Protein AF-A0A661CQN0-F1 (afdb_monomer)

pLDDT: mean 84.21, std 15.83, range [36.34, 97.88]

Foldseek 3Di:
DDDDPDPDDDPPPDPDDDPVVVLVVCVVVQDWDFDDDPNHGPDIDGDPVVVVVVVVVVVVVVVVVCVVCVVPDDDDPVVVCVVVVD

Radius of gyration: 26.07 Å; Cα contacts (8 Å, |Δi|>4): 37; chains: 1; bounding box: 33×32×86 Å

Sequence (86 aa):
MNAIQLETPREEIYPQPTFAKVLEQAARHKERMTLNYQDKIFVALIPMEELELIEKIEECIDIATIQERQDEDSISLTDFKKELGL

Mean predicted aligned error: 11.9 Å

Structure (mmCIF, N/CA/C/O backbone):
data_AF-A0A661CQN0-F1
#
_entry.id   AF-A0A661CQN0-F1
#
loop_
_atom_site.group_PDB
_atom_site.id
_atom_site.type_symbol
_atom_site.label_atom_id
_atom_site.label_alt_id
_atom_site.label_comp_id
_atom_site.label_asym_id
_atom_site.label_entity_id
_atom_site.label_seq_id
_atom_site.pdbx_PDB_ins_code
_atom_site.Cartn_x
_atom_site.Cartn_y
_atom_site.Cartn_z
_atom_site.occupancy
_atom_site.B_iso_or_equiv
_atom_site.auth_seq_id
_atom_site.auth_comp_id
_atom_site.auth_asym_id
_atom_site.auth_atom_id
_atom_site.pdbx_PDB_model_num
ATOM 1 N N . MET A 1 1 ? -12.079 -19.377 -58.126 1.00 36.34 1 MET A N 1
ATOM 2 C CA . MET A 1 1 ? -12.256 -18.848 -56.757 1.00 36.34 1 MET A CA 1
ATOM 3 C C . MET A 1 1 ? -10.871 -18.792 -56.136 1.00 36.34 1 MET A C 1
ATOM 5 O O . MET A 1 1 ? -10.310 -19.846 -55.882 1.00 36.34 1 MET A O 1
ATOM 9 N N . ASN A 1 2 ? -10.279 -17.601 -56.016 1.00 38.56 2 ASN A N 1
ATOM 10 C CA . ASN A 1 2 ? -8.963 -17.426 -55.396 1.00 38.56 2 ASN A CA 1
ATOM 11 C C . ASN A 1 2 ? -9.173 -17.142 -53.911 1.00 38.56 2 ASN A C 1
ATOM 13 O O . ASN A 1 2 ? -9.811 -16.151 -53.562 1.00 38.56 2 ASN A O 1
ATOM 17 N N . ALA A 1 3 ? -8.680 -18.033 -53.054 1.00 40.97 3 ALA A N 1
ATOM 18 C CA . ALA A 1 3 ? -8.642 -17.800 -51.622 1.00 40.97 3 ALA A CA 1
ATOM 19 C C . ALA A 1 3 ? -7.568 -16.744 -51.339 1.00 40.97 3 ALA A C 1
ATOM 21 O O . ALA A 1 3 ? -6.385 -16.967 -51.590 1.00 40.97 3 ALA A O 1
ATOM 22 N N . ILE A 1 4 ? -7.996 -15.580 -50.861 1.00 46.31 4 ILE A N 1
ATOM 23 C CA . ILE A 1 4 ? -7.105 -14.548 -50.341 1.00 46.31 4 ILE A CA 1
ATOM 24 C C . ILE A 1 4 ? -6.659 -15.050 -48.967 1.00 46.31 4 ILE A C 1
ATOM 26 O O . ILE A 1 4 ? -7.469 -15.127 -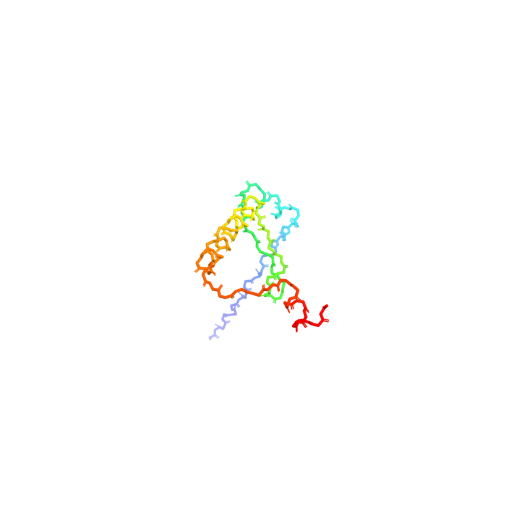48.043 1.00 46.31 4 ILE A O 1
ATOM 30 N N . GLN A 1 5 ? -5.398 -15.463 -48.848 1.00 51.97 5 GLN A N 1
ATOM 31 C CA . GLN A 1 5 ? -4.785 -15.692 -47.544 1.00 51.97 5 GLN A CA 1
ATOM 32 C C . GLN A 1 5 ? -4.645 -14.324 -46.870 1.00 51.97 5 GLN A C 1
ATOM 34 O O . GLN A 1 5 ? -3.898 -13.468 -47.335 1.00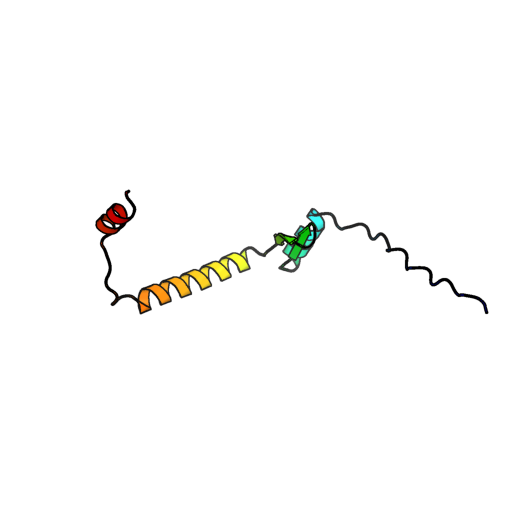 51.97 5 GLN A O 1
ATOM 39 N N . LEU A 1 6 ? -5.434 -14.103 -45.818 1.00 48.03 6 LEU A N 1
ATOM 40 C CA . LEU A 1 6 ? -5.275 -12.970 -44.914 1.00 48.03 6 LEU A CA 1
ATOM 41 C C . LEU A 1 6 ? -3.951 -13.165 -44.175 1.00 48.03 6 LEU A C 1
ATOM 43 O O . LEU A 1 6 ? -3.856 -14.011 -43.288 1.00 48.03 6 LEU A O 1
ATOM 47 N N . GLU A 1 7 ? -2.924 -12.420 -44.577 1.00 51.16 7 GLU A N 1
ATOM 48 C CA . GLU A 1 7 ? -1.685 -12.341 -43.815 1.00 51.16 7 GLU A CA 1
ATOM 49 C C . GLU A 1 7 ? -2.007 -11.767 -42.431 1.00 51.16 7 GLU A C 1
ATOM 51 O O . GLU A 1 7 ? -2.512 -10.651 -42.297 1.00 51.16 7 GLU A O 1
ATOM 56 N N . THR A 1 8 ? -1.755 -12.557 -41.389 1.00 52.50 8 THR A N 1
ATOM 57 C CA . THR A 1 8 ? -1.766 -12.085 -40.003 1.00 52.50 8 THR A CA 1
ATOM 58 C C . THR A 1 8 ? -0.767 -10.934 -39.868 1.00 52.50 8 THR A C 1
ATOM 60 O O . THR A 1 8 ? 0.382 -11.111 -40.290 1.00 52.50 8 THR A O 1
ATOM 63 N N . PRO A 1 9 ? -1.153 -9.778 -39.290 1.00 49.03 9 PRO A N 1
ATOM 64 C CA . PRO A 1 9 ? -0.238 -8.661 -39.102 1.00 49.03 9 PRO A CA 1
ATOM 65 C C . PRO A 1 9 ? 0.983 -9.143 -38.322 1.00 49.03 9 PRO A C 1
ATOM 67 O O . PRO A 1 9 ? 0.841 -9.746 -37.258 1.00 49.03 9 PRO A O 1
ATOM 70 N N . ARG A 1 10 ? 2.184 -8.909 -38.860 1.00 54.84 10 ARG A N 1
ATOM 71 C CA . ARG A 1 10 ? 3.417 -9.075 -38.089 1.00 54.84 10 ARG A CA 1
ATOM 72 C C . ARG A 1 10 ? 3.309 -8.154 -36.880 1.00 54.84 10 ARG A C 1
ATOM 74 O O . ARG A 1 10 ? 3.125 -6.956 -37.071 1.00 54.84 10 ARG A O 1
ATOM 81 N N . GLU A 1 11 ? 3.413 -8.707 -35.674 1.00 59.81 11 GLU A N 1
ATOM 82 C CA . GLU A 1 11 ? 3.616 -7.907 -34.469 1.00 59.81 11 GLU A CA 1
ATOM 83 C C . GLU A 1 11 ? 4.807 -6.983 -34.726 1.00 59.81 11 GLU A C 1
ATOM 85 O O . GLU A 1 11 ? 5.937 -7.435 -34.930 1.00 59.81 11 GLU A O 1
ATOM 90 N N . GLU A 1 12 ? 4.541 -5.682 -34.810 1.00 55.94 12 GLU A N 1
ATOM 91 C CA . GLU A 1 12 ? 5.591 -4.682 -34.861 1.00 55.94 12 GLU A CA 1
ATOM 92 C C . GLU A 1 12 ? 6.397 -4.828 -33.570 1.00 55.94 12 GLU A C 1
ATOM 94 O O . GLU A 1 12 ? 5.897 -4.578 -32.472 1.00 55.94 12 GLU A O 1
ATOM 99 N N . ILE A 1 13 ? 7.641 -5.302 -33.692 1.00 58.38 13 ILE A N 1
ATOM 100 C CA . ILE A 1 13 ? 8.562 -5.453 -32.565 1.00 58.38 13 ILE A CA 1
ATOM 101 C C . ILE A 1 13 ? 8.999 -4.046 -32.155 1.00 58.38 13 ILE A C 1
ATOM 103 O O . ILE A 1 13 ? 10.078 -3.573 -32.516 1.00 58.38 13 ILE A O 1
ATOM 107 N N . TYR A 1 14 ? 8.142 -3.345 -31.420 1.00 59.66 14 TYR A N 1
ATOM 108 C CA . TYR A 1 14 ? 8.558 -2.157 -30.702 1.00 59.66 14 TYR A CA 1
ATOM 109 C C . TYR A 1 14 ? 9.506 -2.599 -29.586 1.00 59.66 14 TYR A C 1
ATOM 111 O O . TYR A 1 14 ? 9.172 -3.507 -28.817 1.00 59.66 14 TYR A O 1
ATOM 119 N N . PRO A 1 15 ? 10.705 -2.002 -29.485 1.00 75.25 15 PRO A N 1
ATOM 120 C CA . PRO A 1 15 ? 11.605 -2.315 -28.392 1.00 75.25 15 PRO A CA 1
ATOM 121 C C . PRO A 1 15 ? 10.895 -1.994 -27.077 1.00 75.25 15 PRO A C 1
ATOM 123 O O . PRO A 1 15 ? 10.489 -0.854 -26.845 1.00 75.25 15 PRO A O 1
ATOM 126 N N . GLN A 1 16 ? 10.741 -3.012 -26.230 1.00 77.75 16 GLN A N 1
ATOM 127 C CA . GLN A 1 16 ? 10.147 -2.839 -24.911 1.00 77.75 16 GLN A CA 1
ATOM 128 C C . GLN A 1 16 ? 10.971 -1.806 -24.128 1.00 77.75 16 GLN A C 1
ATOM 130 O O . GLN A 1 16 ? 12.210 -1.869 -24.147 1.00 77.75 16 GLN A O 1
ATOM 135 N N . PRO A 1 17 ? 10.327 -0.826 -23.470 1.00 82.31 17 PRO A N 1
ATOM 136 C CA . PRO A 1 17 ? 11.048 0.156 -22.681 1.00 82.31 17 PRO A CA 1
ATOM 137 C C . PRO A 1 17 ? 11.834 -0.556 -21.579 1.00 82.31 17 PRO A C 1
ATOM 139 O O . PRO A 1 17 ? 11.380 -1.533 -20.984 1.00 82.31 17 PRO A O 1
ATOM 142 N N . THR A 1 18 ? 13.037 -0.061 -21.294 1.00 89.19 18 THR A N 1
ATOM 143 C CA . THR A 1 18 ? 13.789 -0.554 -20.141 1.00 89.19 18 THR A CA 1
ATOM 144 C C . THR A 1 18 ? 13.028 -0.218 -18.866 1.00 89.19 18 THR A C 1
ATOM 146 O O . THR A 1 18 ? 12.352 0.810 -18.789 1.00 89.19 18 THR A O 1
ATOM 149 N N . PHE A 1 19 ? 13.192 -1.042 -17.833 1.00 86.19 19 PHE A N 1
ATOM 150 C CA . PHE A 1 19 ? 12.552 -0.792 -16.543 1.00 86.19 19 PHE A CA 1
ATOM 151 C C . PHE A 1 19 ? 12.864 0.615 -16.003 1.00 86.19 19 PHE A C 1
ATOM 153 O O . PHE A 1 19 ? 11.966 1.309 -15.543 1.00 86.19 19 PHE A O 1
ATOM 160 N N . ALA A 1 20 ? 14.099 1.098 -16.174 1.00 88.69 20 ALA A N 1
ATOM 161 C CA . ALA A 1 20 ? 14.484 2.459 -15.798 1.00 88.69 20 ALA A CA 1
ATOM 162 C C . ALA A 1 20 ? 13.641 3.549 -16.492 1.00 88.69 20 ALA A C 1
ATOM 164 O O . ALA A 1 20 ? 13.215 4.493 -15.836 1.00 88.69 20 ALA A O 1
ATOM 165 N N . LYS A 1 21 ? 13.337 3.405 -17.790 1.00 88.31 21 LYS A N 1
ATOM 166 C CA . LYS A 1 21 ? 12.478 4.363 -18.510 1.00 88.31 21 LYS A CA 1
ATOM 167 C C . LYS A 1 21 ? 11.037 4.336 -18.006 1.00 88.31 21 LYS A C 1
ATOM 169 O O . LYS A 1 21 ? 10.411 5.386 -17.911 1.00 88.31 21 LYS A O 1
ATOM 174 N N . VAL A 1 22 ? 10.530 3.149 -17.667 1.00 86.69 22 VAL A N 1
ATOM 175 C CA . VAL A 1 22 ? 9.197 2.988 -17.065 1.00 86.69 22 VAL A CA 1
ATOM 176 C C . VAL A 1 22 ? 9.138 3.707 -15.714 1.00 86.69 22 VAL A C 1
ATOM 178 O O . VAL A 1 22 ? 8.207 4.470 -15.468 1.00 86.69 22 VAL A O 1
ATOM 181 N N . LEU A 1 23 ? 10.167 3.545 -14.874 1.00 86.06 23 LEU A N 1
ATOM 182 C CA . LEU A 1 23 ? 10.274 4.247 -13.591 1.00 86.06 23 LEU A CA 1
ATOM 183 C C . LEU A 1 23 ? 10.343 5.768 -13.758 1.00 86.06 23 LEU A C 1
ATOM 185 O O . LEU A 1 23 ? 9.634 6.491 -13.063 1.00 86.06 23 LEU A O 1
ATOM 189 N N . GLU A 1 24 ? 11.167 6.263 -14.684 1.00 88.44 24 GLU A N 1
ATOM 190 C CA . GLU A 1 24 ? 11.272 7.700 -14.961 1.00 88.44 24 GLU A CA 1
ATOM 191 C C . GLU A 1 24 ? 9.937 8.295 -15.422 1.00 88.44 24 GLU A C 1
ATOM 193 O O . GLU A 1 24 ? 9.579 9.401 -15.009 1.00 88.44 24 GLU A O 1
ATOM 198 N N . GLN A 1 25 ? 9.186 7.573 -16.259 1.00 85.75 25 GLN A N 1
ATOM 199 C CA . GLN A 1 25 ? 7.869 8.012 -16.708 1.00 85.75 25 GLN A CA 1
ATOM 200 C C . GLN A 1 25 ? 6.869 8.062 -15.549 1.00 85.75 25 GLN A C 1
ATOM 202 O O . GLN A 1 25 ? 6.208 9.091 -15.383 1.00 85.75 25 GLN A O 1
ATOM 207 N N . ALA A 1 26 ? 6.794 6.995 -14.748 1.00 85.00 26 ALA A N 1
ATOM 208 C CA . ALA A 1 26 ? 5.908 6.921 -13.590 1.00 85.00 26 ALA A CA 1
ATOM 209 C C . ALA A 1 26 ? 6.215 8.040 -12.582 1.00 85.00 26 ALA A C 1
ATOM 211 O O . ALA A 1 26 ? 5.308 8.747 -12.146 1.00 85.00 26 ALA A O 1
ATOM 212 N N . ALA A 1 27 ? 7.498 8.279 -12.292 1.00 84.56 27 ALA A N 1
ATOM 213 C CA . ALA A 1 27 ? 7.934 9.337 -11.385 1.00 84.56 27 ALA A CA 1
ATOM 214 C C . ALA A 1 27 ? 7.612 10.744 -11.918 1.00 84.56 27 ALA A C 1
ATOM 216 O O . ALA A 1 27 ? 7.158 11.603 -11.164 1.00 84.56 27 ALA A O 1
ATOM 217 N N . ARG A 1 28 ? 7.820 10.994 -13.219 1.00 88.56 28 ARG A N 1
ATOM 218 C CA . ARG A 1 28 ? 7.579 12.312 -13.829 1.00 88.56 28 ARG A CA 1
ATOM 219 C C . ARG A 1 28 ? 6.102 12.692 -13.840 1.00 88.56 28 ARG A C 1
ATOM 221 O O . ARG A 1 28 ? 5.777 13.846 -13.580 1.00 88.56 28 ARG A O 1
ATOM 228 N N . HIS A 1 29 ? 5.233 11.746 -14.178 1.00 87.88 29 HIS A N 1
ATOM 229 C CA . HIS A 1 29 ? 3.803 12.009 -14.358 1.00 87.88 29 HIS A CA 1
ATOM 230 C C . HIS A 1 29 ? 2.973 11.653 -13.121 1.00 87.88 29 HIS A C 1
ATOM 232 O O . HIS A 1 29 ? 1.767 11.882 -13.117 1.00 87.88 29 HIS A O 1
ATOM 238 N N . LYS A 1 30 ? 3.617 11.118 -12.072 1.00 85.88 30 LYS A N 1
ATOM 239 C CA . LYS A 1 30 ? 2.961 10.541 -10.890 1.00 85.88 30 LYS A CA 1
ATOM 240 C C . LYS A 1 30 ? 1.904 9.500 -11.282 1.00 85.88 30 LYS A C 1
ATOM 242 O O . LYS A 1 30 ? 0.824 9.434 -10.703 1.00 85.88 30 LYS A O 1
ATOM 247 N N . GLU A 1 31 ? 2.217 8.711 -12.305 1.00 87.69 31 GLU A N 1
ATOM 248 C CA . GLU A 1 31 ? 1.333 7.675 -12.833 1.00 87.69 31 GLU A CA 1
ATOM 249 C C . GLU A 1 31 ? 1.473 6.388 -12.021 1.00 87.69 31 GLU A C 1
ATOM 251 O O . GLU A 1 31 ? 2.577 5.978 -11.657 1.00 87.69 31 GLU A O 1
ATOM 256 N N . ARG A 1 32 ? 0.345 5.711 -11.794 1.00 91.38 32 ARG A N 1
ATOM 257 C CA . ARG A 1 32 ? 0.336 4.327 -11.316 1.00 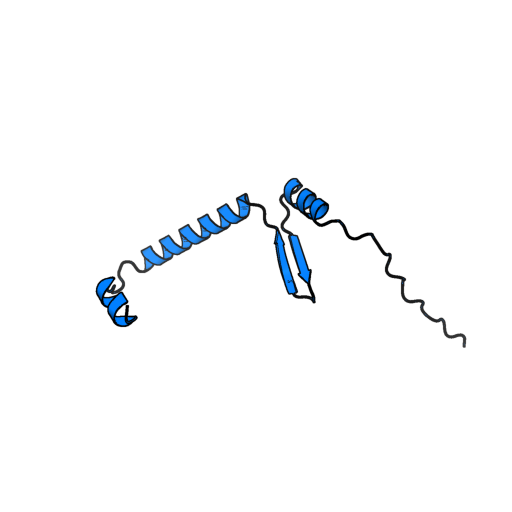91.38 32 ARG A CA 1
ATOM 258 C C . ARG A 1 32 ? 0.573 3.409 -12.502 1.00 91.38 32 ARG A C 1
ATOM 260 O O . ARG A 1 32 ? -0.073 3.561 -13.538 1.00 91.38 32 ARG A O 1
ATOM 267 N N . MET A 1 33 ? 1.445 2.425 -12.344 1.00 91.06 33 MET A N 1
ATOM 268 C CA . MET A 1 33 ? 1.696 1.426 -13.382 1.00 91.06 33 MET A CA 1
ATOM 269 C C . MET A 1 33 ? 1.702 0.023 -12.793 1.00 91.06 33 MET A C 1
ATOM 271 O O . MET A 1 33 ? 2.087 -0.180 -11.646 1.00 91.06 33 MET A O 1
ATOM 275 N N . THR A 1 34 ? 1.299 -0.960 -13.592 1.00 91.94 34 THR A N 1
ATOM 276 C CA . THR A 1 34 ? 1.418 -2.378 -13.240 1.00 91.94 34 THR A CA 1
ATOM 277 C C . THR A 1 34 ? 2.232 -3.101 -14.302 1.00 91.94 34 THR A C 1
ATOM 279 O O . THR A 1 34 ? 2.113 -2.820 -15.493 1.00 91.94 34 THR A O 1
ATOM 282 N N . LEU A 1 35 ? 3.090 -4.017 -13.860 1.00 90.06 35 LEU A N 1
ATOM 283 C CA . LEU A 1 35 ? 3.806 -4.947 -14.721 1.00 90.06 35 LEU A CA 1
ATOM 284 C C . LEU A 1 35 ? 3.220 -6.335 -14.511 1.00 90.06 35 LEU A C 1
ATOM 286 O O . LEU A 1 35 ? 3.219 -6.849 -13.389 1.00 90.06 35 LEU A O 1
ATOM 290 N N . ASN A 1 36 ? 2.752 -6.936 -15.600 1.00 92.56 36 ASN A N 1
ATOM 291 C CA . ASN A 1 36 ? 2.142 -8.255 -15.580 1.00 92.56 36 ASN A CA 1
ATOM 292 C C . ASN A 1 36 ? 3.134 -9.321 -16.062 1.00 92.56 36 ASN A C 1
ATOM 294 O O . ASN A 1 36 ? 3.832 -9.125 -17.056 1.00 92.56 36 ASN A O 1
ATOM 298 N N . TYR A 1 37 ? 3.165 -10.466 -15.384 1.00 90.06 37 TYR A N 1
ATOM 299 C CA . TYR A 1 37 ? 3.868 -11.674 -15.809 1.00 90.06 37 TYR A CA 1
ATOM 300 C C . TYR A 1 37 ? 2.872 -12.832 -15.866 1.00 90.06 37 TYR A C 1
ATOM 302 O O . TYR A 1 37 ? 2.215 -13.118 -14.868 1.00 90.06 37 TYR A O 1
ATOM 310 N N . GLN A 1 38 ? 2.753 -13.491 -17.025 1.00 93.62 38 GLN A N 1
ATOM 311 C CA . GLN A 1 38 ? 1.775 -14.571 -17.252 1.00 93.62 38 GLN A CA 1
ATOM 312 C C . GLN A 1 38 ? 0.352 -14.179 -16.800 1.00 93.62 38 GLN A C 1
ATOM 314 O O . GLN A 1 38 ? -0.272 -14.883 -16.009 1.00 93.62 38 GLN A O 1
ATOM 319 N N . ASP A 1 39 ? -0.114 -13.005 -17.239 1.00 91.12 39 ASP A N 1
ATOM 320 C CA . ASP A 1 39 ? -1.436 -12.435 -16.920 1.00 91.12 39 ASP A CA 1
ATOM 321 C C . ASP A 1 39 ? -1.697 -12.134 -15.434 1.00 91.12 39 ASP A C 1
ATOM 323 O O . ASP A 1 39 ? -2.823 -11.839 -15.035 1.00 91.12 39 ASP A O 1
ATOM 327 N N . LYS A 1 40 ? -0.655 -12.155 -14.598 1.00 93.62 40 LYS A N 1
ATOM 328 C CA . LYS A 1 40 ? -0.733 -11.776 -13.184 1.00 93.62 40 LYS A CA 1
ATOM 329 C C . LYS A 1 40 ? 0.029 -10.490 -12.939 1.00 93.62 40 LYS A C 1
ATOM 331 O O . LYS A 1 40 ? 1.151 -10.348 -13.420 1.00 93.62 40 LYS A O 1
ATOM 336 N N . ILE A 1 41 ? -0.542 -9.593 -12.137 1.00 94.50 41 ILE A N 1
ATOM 337 C CA . ILE A 1 41 ? 0.184 -8.426 -11.628 1.00 94.50 41 ILE A CA 1
ATOM 338 C C . ILE A 1 41 ? 1.370 -8.940 -10.813 1.00 94.50 41 ILE A C 1
ATOM 340 O O . ILE A 1 41 ? 1.195 -9.628 -9.810 1.00 94.50 41 ILE A O 1
ATOM 344 N N . PHE A 1 42 ? 2.574 -8.629 -11.279 1.00 93.62 42 PHE A N 1
ATOM 345 C CA . PHE A 1 42 ? 3.823 -9.005 -10.629 1.00 93.62 42 PHE A CA 1
ATOM 346 C C . PHE A 1 42 ? 4.409 -7.831 -9.843 1.00 93.62 42 PHE A C 1
ATOM 348 O O . PHE A 1 42 ? 4.918 -8.019 -8.742 1.00 93.62 42 PHE A O 1
ATOM 355 N N . VAL A 1 43 ? 4.301 -6.614 -10.386 1.00 91.88 43 VAL A N 1
ATOM 356 C CA . VAL A 1 43 ? 4.759 -5.377 -9.737 1.00 91.88 43 VAL A CA 1
ATOM 357 C C . VAL A 1 43 ? 3.722 -4.280 -9.938 1.00 91.88 43 VAL A C 1
ATOM 359 O O . VAL A 1 43 ? 3.199 -4.118 -11.040 1.00 91.88 43 VAL A O 1
ATOM 362 N N . ALA A 1 44 ? 3.473 -3.497 -8.890 1.00 91.94 44 ALA A N 1
ATOM 363 C CA . ALA A 1 44 ? 2.778 -2.220 -8.969 1.00 91.94 44 ALA A CA 1
ATOM 364 C C . ALA A 1 44 ? 3.751 -1.091 -8.605 1.00 91.94 44 ALA A C 1
ATOM 366 O O . ALA A 1 44 ? 4.494 -1.183 -7.630 1.00 91.94 44 ALA A O 1
ATOM 367 N N . LEU A 1 45 ? 3.751 -0.042 -9.415 1.00 91.69 45 LEU A N 1
ATOM 368 C CA . LEU A 1 45 ? 4.498 1.190 -9.217 1.00 91.69 45 LEU A CA 1
ATOM 369 C C . LEU A 1 45 ? 3.488 2.259 -8.831 1.00 91.69 45 LEU A C 1
ATOM 371 O O . LEU A 1 45 ? 2.576 2.552 -9.605 1.00 91.69 45 LEU A O 1
ATOM 375 N N . ILE A 1 46 ? 3.638 2.803 -7.631 1.00 91.06 46 ILE A N 1
ATOM 376 C CA . ILE A 1 46 ? 2.720 3.780 -7.053 1.00 91.06 46 ILE A CA 1
ATOM 377 C C . ILE A 1 46 ? 3.569 4.944 -6.527 1.00 91.06 46 ILE A C 1
ATOM 379 O O . ILE A 1 46 ? 4.604 4.685 -5.903 1.00 91.06 46 ILE A O 1
ATOM 383 N N . PRO A 1 47 ? 3.192 6.210 -6.785 1.00 89.88 47 PRO A N 1
ATOM 384 C CA . PRO A 1 47 ? 3.850 7.354 -6.163 1.00 89.88 47 PRO A CA 1
ATOM 385 C C . PRO A 1 47 ? 3.797 7.268 -4.635 1.00 89.88 47 PRO A C 1
ATOM 387 O O . PRO A 1 47 ? 2.782 6.868 -4.065 1.00 89.88 47 PRO A O 1
ATOM 390 N N . MET A 1 48 ? 4.874 7.684 -3.968 1.00 89.94 48 MET A N 1
ATOM 391 C CA . MET A 1 48 ? 4.972 7.599 -2.507 1.00 89.94 48 MET A CA 1
ATOM 392 C C . MET A 1 48 ? 3.879 8.422 -1.816 1.00 89.94 48 MET A C 1
ATOM 394 O O . MET A 1 48 ? 3.274 7.965 -0.856 1.00 89.94 48 MET A O 1
ATOM 398 N N . GLU A 1 49 ? 3.563 9.603 -2.347 1.00 90.50 49 GLU A N 1
ATOM 399 C CA . GLU A 1 49 ? 2.554 10.494 -1.766 1.00 90.50 49 GLU A CA 1
ATOM 400 C C . GLU A 1 49 ? 1.150 9.879 -1.782 1.00 90.50 49 GLU A C 1
ATOM 402 O O . GLU A 1 49 ? 0.298 10.219 -0.964 1.00 90.50 49 GLU A O 1
ATOM 407 N N . GLU A 1 50 ? 0.895 8.975 -2.724 1.00 91.62 50 GLU A N 1
ATOM 408 C CA . GLU A 1 50 ? -0.363 8.251 -2.783 1.00 91.62 50 GLU A CA 1
ATOM 409 C C . GLU A 1 50 ? -0.415 7.120 -1.760 1.00 91.62 50 GLU A C 1
ATOM 411 O O . GLU A 1 50 ? -1.449 6.939 -1.121 1.00 91.62 50 GLU A O 1
ATOM 416 N N . LEU A 1 51 ? 0.692 6.395 -1.576 1.00 92.00 51 LEU A N 1
ATOM 417 C CA . LEU A 1 51 ? 0.795 5.398 -0.515 1.00 92.00 51 LEU A CA 1
ATOM 418 C C . LEU A 1 51 ? 0.540 6.049 0.852 1.00 92.00 51 LEU A C 1
ATOM 420 O O . LEU A 1 51 ? -0.321 5.586 1.592 1.00 92.00 51 LEU A O 1
ATOM 424 N N . GLU A 1 52 ? 1.187 7.183 1.126 1.00 95.88 52 GLU A N 1
ATOM 425 C CA . GLU A 1 52 ? 0.980 7.953 2.360 1.00 95.88 52 GLU A CA 1
ATOM 426 C C . GLU A 1 52 ? -0.471 8.430 2.531 1.00 95.88 52 GLU A C 1
ATOM 428 O O . GLU A 1 52 ? -0.979 8.531 3.649 1.00 95.88 52 GLU A O 1
ATOM 433 N N . LEU A 1 53 ? -1.157 8.772 1.435 1.00 95.31 53 LEU A N 1
ATOM 434 C CA . LEU A 1 53 ? -2.569 9.146 1.487 1.00 95.31 53 LEU A CA 1
ATOM 435 C C . LEU A 1 53 ? -3.450 7.941 1.834 1.00 95.31 53 LEU A C 1
ATOM 437 O O . LEU A 1 53 ? -4.372 8.083 2.634 1.00 95.31 53 LEU A O 1
ATOM 441 N N . ILE A 1 54 ? -3.180 6.780 1.235 1.00 95.56 54 ILE A N 1
ATOM 442 C CA . ILE A 1 54 ? -3.914 5.540 1.508 1.00 95.56 54 ILE A CA 1
ATOM 443 C C . ILE A 1 54 ? -3.738 5.136 2.974 1.00 95.56 54 ILE A C 1
ATOM 445 O O . ILE A 1 54 ? -4.736 4.845 3.626 1.00 95.56 54 ILE A O 1
ATOM 449 N N . GLU A 1 55 ? -2.516 5.199 3.505 1.00 96.88 55 GLU A N 1
ATOM 450 C CA . GLU A 1 55 ? -2.229 4.927 4.921 1.00 96.88 55 GLU A CA 1
ATOM 451 C C . GLU A 1 55 ? -3.019 5.860 5.849 1.00 96.88 55 GLU A C 1
ATOM 453 O O . GLU A 1 55 ? -3.667 5.405 6.783 1.00 96.88 55 GLU A O 1
ATOM 458 N N . LYS A 1 56 ? -3.071 7.166 5.556 1.00 97.75 56 LYS A N 1
ATOM 459 C CA . LYS A 1 56 ? -3.867 8.113 6.363 1.00 97.75 56 LYS A CA 1
ATOM 460 C C . LYS A 1 56 ? -5.364 7.824 6.321 1.00 97.75 56 LYS A C 1
ATOM 462 O O . LYS A 1 56 ? -6.062 8.052 7.307 1.00 97.75 56 LYS A O 1
ATOM 467 N N . ILE A 1 57 ? -5.878 7.393 5.170 1.00 97.88 57 ILE A N 1
ATOM 468 C CA . ILE A 1 57 ? -7.288 7.014 5.034 1.00 97.88 57 ILE A CA 1
ATOM 469 C C . ILE A 1 57 ? -7.571 5.761 5.865 1.00 97.88 57 ILE A C 1
ATOM 471 O O . ILE A 1 57 ? -8.585 5.723 6.558 1.00 97.88 57 ILE A O 1
ATOM 475 N N . GLU A 1 58 ? -6.688 4.766 5.812 1.00 97.81 58 GLU A N 1
ATOM 476 C CA . GLU A 1 58 ? -6.806 3.540 6.602 1.00 97.81 58 GLU A CA 1
ATOM 477 C C . GLU A 1 58 ? -6.751 3.830 8.105 1.00 97.81 58 GLU A C 1
ATOM 479 O O . GLU A 1 58 ? -7.674 3.447 8.818 1.00 97.81 58 GLU A O 1
ATOM 484 N N . GLU A 1 59 ? -5.798 4.644 8.563 1.00 97.75 59 GLU A N 1
ATOM 485 C CA . GLU A 1 59 ? -5.718 5.085 9.961 1.00 97.75 59 GLU A CA 1
ATOM 486 C C . GLU A 1 59 ? -7.022 5.761 10.424 1.00 97.75 59 GLU A C 1
ATOM 488 O O . GLU A 1 59 ? -7.521 5.507 11.522 1.00 97.75 59 GLU A O 1
ATOM 493 N N . CYS A 1 60 ? -7.627 6.600 9.575 1.00 97.69 60 CYS A N 1
ATOM 494 C CA . CYS A 1 60 ? -8.906 7.238 9.890 1.00 97.69 60 CYS A CA 1
ATOM 495 C C . CYS A 1 60 ? -10.051 6.221 10.028 1.00 97.69 60 CYS A C 1
ATOM 497 O O . CYS A 1 60 ? -10.903 6.382 10.905 1.00 97.69 60 CYS A O 1
ATOM 499 N N . ILE A 1 61 ? -10.090 5.197 9.170 1.00 97.06 61 ILE A N 1
ATOM 500 C CA . ILE A 1 61 ? -11.100 4.128 9.213 1.00 97.06 61 ILE A CA 1
ATOM 501 C C . ILE A 1 61 ? -10.912 3.268 10.464 1.00 97.06 61 ILE A C 1
ATOM 503 O O . ILE A 1 61 ? -11.894 2.955 11.139 1.00 97.06 61 ILE A O 1
ATOM 507 N N . ASP A 1 62 ? -9.674 2.926 10.804 1.00 96.19 62 ASP A N 1
ATOM 508 C CA . ASP A 1 62 ? -9.346 2.142 11.991 1.00 96.19 62 ASP A CA 1
ATOM 509 C C . ASP A 1 62 ? -9.744 2.876 13.270 1.00 96.19 62 ASP A C 1
ATOM 511 O O . ASP A 1 62 ? -10.420 2.310 14.133 1.00 96.19 62 ASP A O 1
ATOM 515 N N . ILE A 1 63 ? -9.415 4.167 13.372 1.00 95.88 63 ILE A N 1
ATOM 516 C CA . ILE A 1 63 ? -9.830 5.004 14.503 1.00 95.88 63 ILE A CA 1
ATOM 517 C C . ILE A 1 63 ? -11.356 5.074 14.594 1.00 95.88 63 ILE A C 1
ATOM 519 O O . ILE A 1 63 ? -11.900 4.901 15.686 1.00 95.88 63 ILE A O 1
ATOM 523 N N . ALA A 1 64 ? -12.051 5.306 13.477 1.00 94.94 64 ALA A N 1
ATOM 524 C CA . ALA A 1 64 ? -13.512 5.345 13.461 1.00 94.94 64 ALA A CA 1
ATOM 525 C C . ALA A 1 64 ? -14.113 4.003 13.912 1.00 94.94 64 ALA A C 1
ATOM 527 O O . ALA A 1 64 ? -15.015 3.978 14.744 1.00 94.94 64 ALA A O 1
ATOM 528 N N . THR A 1 65 ? -13.548 2.888 13.448 1.00 94.38 65 THR A N 1
ATOM 529 C CA . THR A 1 65 ? -13.981 1.535 13.824 1.00 94.38 65 THR A CA 1
ATOM 530 C C . THR A 1 65 ? -13.783 1.277 15.316 1.00 94.38 65 THR A C 1
ATOM 532 O O . THR A 1 65 ? -14.665 0.724 15.971 1.00 94.38 65 THR A O 1
ATOM 535 N N . ILE A 1 66 ? -12.648 1.698 15.881 1.00 91.31 66 ILE A N 1
ATOM 536 C CA . ILE A 1 66 ? -12.393 1.602 17.323 1.00 91.31 66 ILE A CA 1
ATOM 537 C C . ILE A 1 66 ? -13.400 2.457 18.093 1.00 91.31 66 ILE A C 1
ATOM 539 O O . ILE A 1 66 ? -13.936 1.996 19.095 1.00 91.31 66 ILE A O 1
ATOM 543 N N . GLN A 1 67 ? -13.672 3.682 17.633 1.00 9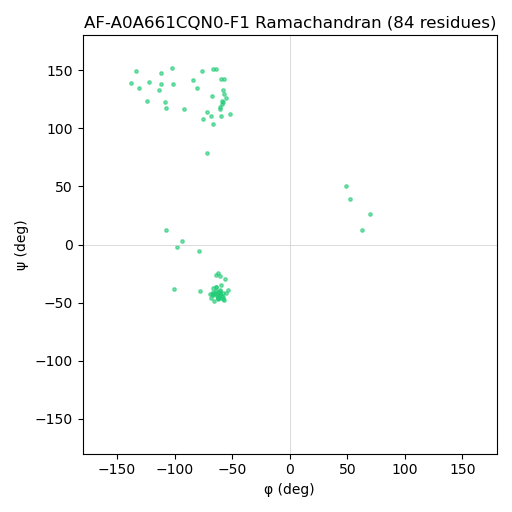2.25 67 GLN A N 1
ATOM 544 C CA . GLN A 1 67 ? -14.626 4.596 18.265 1.00 92.25 67 GLN A CA 1
ATOM 545 C C . GLN A 1 67 ? -16.052 4.037 18.281 1.00 92.25 67 GLN A C 1
ATOM 547 O O . GLN A 1 67 ? -16.709 4.104 19.316 1.00 92.25 67 GLN A O 1
ATOM 552 N N . GLU A 1 68 ? -16.513 3.439 17.181 1.00 91.75 68 GLU A N 1
ATOM 553 C CA . GLU A 1 68 ? -17.836 2.803 17.091 1.00 91.75 68 GLU A CA 1
ATOM 554 C C . GLU A 1 68 ? -18.004 1.619 18.053 1.00 91.75 68 GLU A C 1
ATOM 556 O O . GLU A 1 68 ? -19.124 1.300 18.446 1.00 91.75 68 GLU A O 1
ATOM 561 N N . ARG A 1 69 ? -16.897 0.985 18.450 1.00 89.12 69 ARG A N 1
ATOM 562 C CA . ARG A 1 69 ? -16.874 -0.207 19.308 1.00 89.12 69 ARG A CA 1
ATOM 563 C C . ARG A 1 69 ? -16.380 0.069 20.726 1.00 89.12 69 ARG A C 1
ATOM 565 O O . ARG A 1 69 ? -16.092 -0.868 21.463 1.00 89.12 69 ARG A O 1
ATOM 572 N N . GLN A 1 70 ? -16.274 1.337 21.131 1.00 82.00 70 GLN A N 1
ATOM 573 C CA . GLN A 1 70 ? -15.773 1.701 22.466 1.00 82.00 70 GLN A CA 1
ATOM 574 C C . GLN A 1 70 ? -16.613 1.134 23.612 1.00 82.00 70 GLN A C 1
ATOM 576 O O . GLN A 1 70 ? -16.076 0.905 24.694 1.00 82.00 70 GLN A O 1
ATOM 581 N N . ASP A 1 71 ? -17.899 0.894 23.361 1.00 85.25 71 ASP A N 1
ATOM 582 C CA . ASP A 1 71 ? -18.839 0.358 24.344 1.00 85.25 71 ASP A CA 1
ATOM 583 C C . ASP A 1 71 ? -18.972 -1.178 24.279 1.00 85.25 71 ASP A C 1
ATOM 585 O O . ASP A 1 71 ? -19.789 -1.754 24.998 1.00 85.25 71 ASP A O 1
ATOM 589 N N . GLU A 1 72 ? -18.203 -1.860 23.421 1.00 86.81 72 GLU A N 1
ATOM 590 C CA . GLU A 1 72 ? -18.178 -3.325 23.370 1.00 86.81 72 GLU A CA 1
ATOM 591 C C . GLU A 1 72 ? -17.368 -3.912 24.538 1.00 86.81 72 GLU A C 1
ATOM 593 O O . GLU A 1 72 ? -16.395 -3.325 25.022 1.00 86.81 72 GLU A O 1
ATOM 598 N N . ASP A 1 73 ? -17.757 -5.110 24.984 1.00 85.19 73 ASP A N 1
ATOM 599 C CA . ASP A 1 73 ? -17.008 -5.845 25.999 1.00 85.19 73 ASP A CA 1
ATOM 600 C C . ASP A 1 73 ? -15.574 -6.095 25.509 1.00 85.19 73 ASP A C 1
ATOM 602 O O . ASP A 1 73 ? -15.343 -6.695 24.456 1.00 85.19 73 ASP A O 1
ATOM 606 N N . SER A 1 74 ? -14.595 -5.649 26.295 1.00 87.19 74 SER A N 1
ATOM 607 C CA . SER A 1 74 ? -13.174 -5.831 26.001 1.00 87.19 74 SER A CA 1
ATOM 608 C C . SER A 1 74 ? -12.533 -6.791 26.998 1.00 87.19 7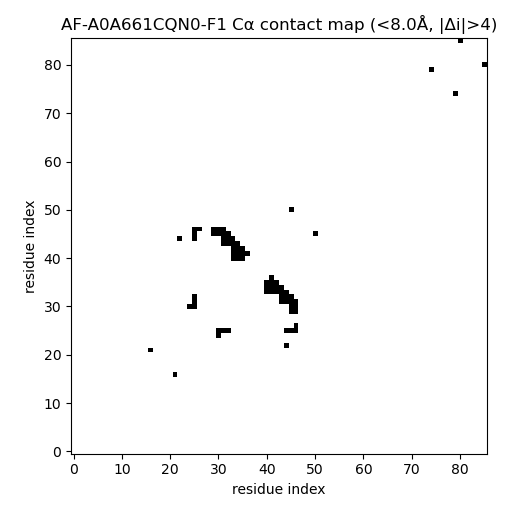4 SER A C 1
ATOM 610 O O . SER A 1 74 ? -12.910 -6.856 28.170 1.00 87.19 74 SER A O 1
ATOM 612 N N . ILE A 1 75 ? -11.542 -7.551 26.532 1.00 89.50 75 ILE A N 1
ATOM 613 C CA . ILE A 1 75 ? -10.726 -8.417 27.387 1.00 89.50 75 ILE A CA 1
ATOM 614 C C . ILE A 1 75 ? -9.375 -7.765 27.660 1.00 89.50 75 ILE A C 1
ATOM 616 O O . ILE A 1 75 ? -8.851 -6.997 26.849 1.00 89.50 75 ILE A O 1
ATOM 620 N N . SER A 1 76 ? -8.778 -8.084 28.808 1.00 91.56 76 SER A N 1
ATOM 621 C CA . SER A 1 76 ? -7.426 -7.621 29.096 1.00 91.56 76 SER A CA 1
ATOM 622 C C . SER A 1 76 ? -6.421 -8.275 28.141 1.00 91.56 76 SER A C 1
ATOM 624 O O . SER A 1 76 ? -6.593 -9.419 27.715 1.00 91.56 76 SER A O 1
ATOM 626 N N . LEU A 1 77 ? -5.311 -7.588 27.854 1.00 90.31 77 LEU A N 1
ATOM 627 C CA . LEU A 1 77 ? -4.225 -8.163 27.050 1.00 90.31 77 LEU A CA 1
ATOM 628 C C . LEU A 1 77 ? -3.687 -9.476 27.655 1.00 90.31 77 LEU A C 1
ATOM 630 O O . LEU A 1 77 ? -3.210 -10.344 26.929 1.00 90.31 77 LEU A O 1
ATOM 634 N N . THR A 1 78 ? -3.753 -9.624 28.979 1.00 93.44 78 THR A N 1
ATOM 635 C CA . THR A 1 78 ? -3.341 -10.842 29.688 1.00 93.44 78 THR A CA 1
ATOM 636 C C . THR A 1 78 ? -4.280 -12.007 29.389 1.00 93.44 78 THR A C 1
ATOM 638 O O . THR A 1 78 ? -3.808 -13.101 29.084 1.00 93.44 78 THR A O 1
ATOM 641 N N . ASP A 1 79 ? -5.592 -11.771 29.440 1.00 94.62 79 ASP A N 1
ATOM 642 C CA . ASP A 1 79 ? -6.595 -12.797 29.138 1.00 94.62 79 ASP A CA 1
ATOM 643 C C . ASP A 1 79 ? -6.531 -13.192 27.660 1.00 94.62 79 ASP A C 1
ATOM 645 O O . ASP A 1 79 ? -6.503 -14.379 27.345 1.00 94.62 79 ASP A O 1
ATOM 649 N N . PHE A 1 80 ? -6.351 -12.213 26.770 1.00 94.19 80 PHE A N 1
ATOM 650 C CA . PHE A 1 80 ? -6.132 -12.453 25.344 1.00 94.19 80 PHE A CA 1
ATOM 651 C C . PHE A 1 80 ? -4.906 -13.337 25.072 1.00 94.19 80 PHE A C 1
ATOM 653 O O . PHE A 1 80 ? -4.984 -14.308 24.323 1.00 94.19 80 PHE A O 1
ATOM 660 N N . LYS A 1 81 ? -3.760 -13.049 25.707 1.00 94.75 81 LYS A N 1
ATOM 661 C CA . LYS A 1 81 ? -2.548 -13.878 25.560 1.00 94.75 81 LYS A CA 1
ATOM 662 C C . LYS A 1 81 ? -2.781 -15.311 26.025 1.00 94.75 81 LYS A C 1
ATOM 664 O O . LYS A 1 81 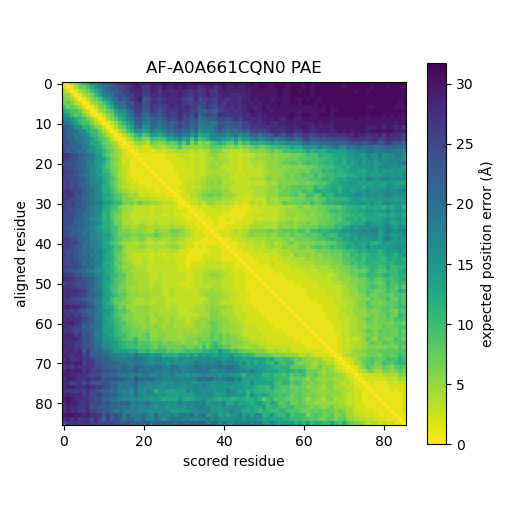? -2.389 -16.248 25.336 1.00 94.75 81 LYS A O 1
ATOM 669 N N . LYS A 1 82 ? -3.486 -15.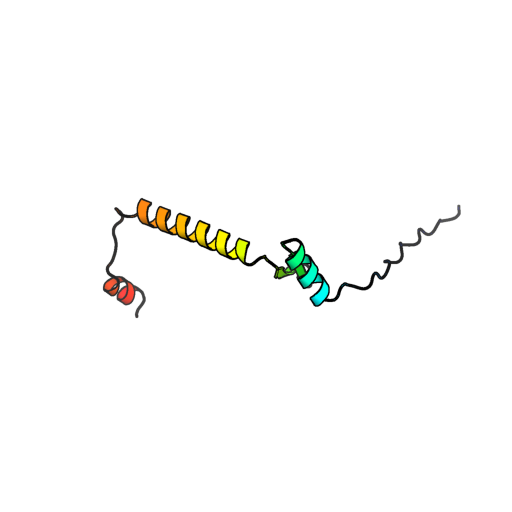473 27.146 1.00 94.19 82 LYS A N 1
ATOM 670 C CA . LYS A 1 82 ? -3.849 -16.784 27.681 1.00 94.19 82 LYS A CA 1
ATOM 671 C C . LYS A 1 82 ? -4.748 -17.570 26.719 1.00 94.19 82 LYS A C 1
ATOM 673 O O . LYS A 1 82 ? -4.530 -18.768 26.561 1.00 94.19 82 LYS A O 1
ATOM 678 N N . GLU A 1 83 ? -5.714 -16.923 26.066 1.00 94.56 83 GLU A N 1
ATOM 679 C CA . GLU A 1 83 ? -6.551 -17.549 25.028 1.00 94.56 83 GLU A CA 1
ATOM 680 C C . GLU A 1 83 ? -5.744 -17.977 23.796 1.00 94.56 83 GLU A C 1
ATOM 682 O O . GLU A 1 83 ? -5.999 -19.040 23.231 1.00 94.56 83 GLU A O 1
ATOM 687 N N . LEU A 1 84 ? -4.729 -17.195 23.414 1.00 94.12 84 LEU A N 1
ATOM 688 C CA . LEU A 1 84 ? -3.819 -17.522 22.312 1.00 94.12 84 LEU A CA 1
ATOM 689 C C . LEU A 1 84 ? -2.731 -18.550 22.671 1.00 94.12 84 LEU A C 1
ATOM 691 O O . LEU A 1 84 ? -1.977 -18.965 21.790 1.00 94.12 84 LEU A O 1
ATOM 695 N N . GLY A 1 85 ? -2.628 -18.966 23.9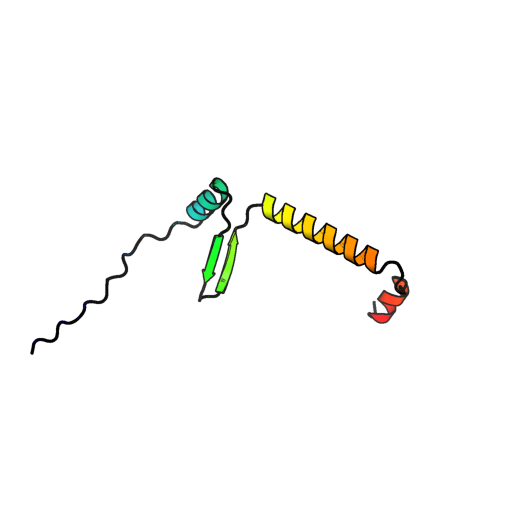37 1.00 91.75 85 GLY A N 1
ATOM 696 C CA . GLY A 1 85 ? -1.576 -19.872 24.409 1.00 91.75 85 GLY A CA 1
ATOM 697 C C . GLY A 1 85 ? -0.175 -19.244 24.440 1.00 91.75 85 GLY A C 1
ATOM 698 O O . GLY A 1 85 ? 0.811 -19.972 24.309 1.00 91.75 85 GLY A O 1
ATOM 699 N N . LEU A 1 86 ? -0.100 -17.914 24.580 1.00 85.69 86 LEU A N 1
ATOM 700 C CA . LEU A 1 86 ? 1.129 -17.113 24.675 1.00 85.69 86 LEU A CA 1
ATOM 701 C C . LEU A 1 86 ? 1.507 -16.776 26.123 1.00 85.69 86 LEU A C 1
ATOM 703 O O . LEU A 1 86 ? 0.594 -16.573 26.957 1.00 85.69 86 LEU A O 1
#

Solvent-accessible surface area (backbone atoms only — not comparable to full-atom values): 5562 Å² total; per-residue (Å²): 138,82,84,79,81,79,77,75,80,75,78,76,84,68,82,76,75,52,69,69,56,54,50,53,50,28,66,74,69,60,39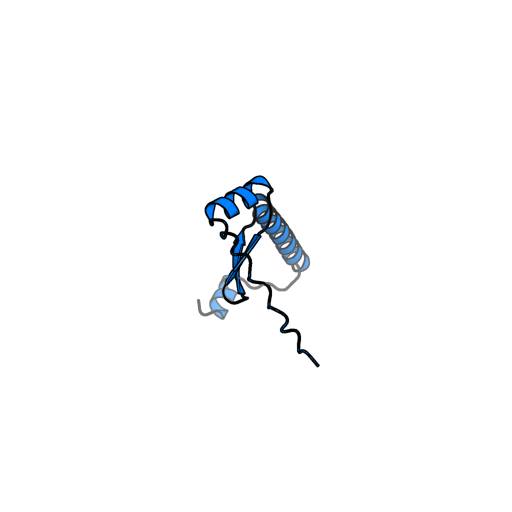,74,47,74,44,67,54,96,92,33,83,72,45,77,45,70,46,67,73,54,52,55,48,52,51,53,53,50,53,52,51,52,51,49,54,50,60,78,47,67,87,53,95,78,78,54,74,67,58,50,30,54,74,71,75,98

Secondary structure (DSSP, 8-state):
------PPPP---PPPPPHHHHHHHHHHHT--EEEEETTEEEEEE--HHHHHHHHHHHHHHHHHHHHHTTTS----HHHHHHHTT-

Nearest PDB structures (foldseek):
  5x7z-assembly1_A-2  TM=4.645E-01  e=1.636E+00  Mycobacterium tuberculosis H37Rv
  3fm5-assembly3_D  TM=4.851E-01  e=3.037E+00  Rhodococcus jostii RHA1